Protein AF-D6YZX0-F1 (afdb_monomer)

Organism: Desulfurivibrio alkaliphilus (strain DSM 19089 / UNIQEM U267 / AHT2) (NCBI:txid589865)

pLDDT: mean 88.86, std 14.48, range [35.12, 98.38]

Nearest PDB structures (foldseek):
  3efp-assembly1_A  TM=7.715E-01  e=6.757E-05  Escherichia coli K-12
  2o9x-assembly1_A  TM=6.337E-01  e=2.427E-05  Archaeoglobus fulgidus
  2yjm-assembly1_A  TM=5.602E-01  e=1.591E-02  Archaeoglobus fulgidus
  2y6y-assembly1_A  TM=5.529E-01  e=5.652E-02  Archaeoglobus fulgidus

Mean predicted aligned error: 5.45 Å

Structure (mmCIF, N/CA/C/O backbone):
data_AF-D6YZX0-F1
#
_entry.id   AF-D6YZX0-F1
#
loop_
_atom_site.group_PDB
_atom_site.id
_atom_site.type_symbol
_atom_site.label_atom_id
_atom_site.label_alt_id
_atom_site.label_comp_id
_atom_site.label_asym_id
_atom_site.label_entity_id
_atom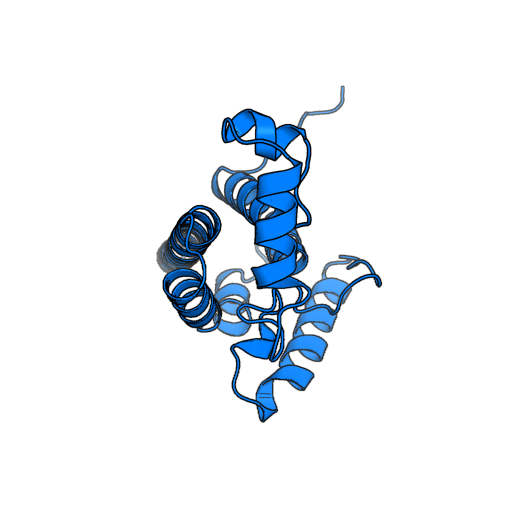_site.label_seq_id
_atom_site.pdbx_PDB_ins_code
_atom_site.Cartn_x
_atom_site.Cartn_y
_atom_site.Cartn_z
_atom_site.occupancy
_atom_site.B_iso_or_equiv
_atom_site.auth_seq_id
_atom_site.auth_comp_id
_atom_site.auth_asym_id
_atom_site.auth_atom_id
_atom_site.pdbx_PDB_model_num
ATOM 1 N N . MET A 1 1 ? 7.498 25.640 -20.435 1.00 37.62 1 MET A N 1
ATOM 2 C CA . MET A 1 1 ? 6.215 24.912 -20.483 1.00 37.62 1 MET A CA 1
ATOM 3 C C . MET A 1 1 ? 6.463 23.575 -19.822 1.00 37.62 1 MET A C 1
ATOM 5 O O . MET A 1 1 ? 7.020 22.698 -20.464 1.00 37.62 1 MET A O 1
ATOM 9 N N . GLU A 1 2 ? 6.172 23.465 -18.529 1.00 36.91 2 GLU A N 1
ATOM 10 C CA . GLU A 1 2 ? 6.195 22.173 -17.841 1.00 36.91 2 GLU A CA 1
ATOM 11 C C . GLU A 1 2 ? 5.015 21.358 -18.364 1.00 36.91 2 GLU A C 1
ATOM 13 O O . GLU A 1 2 ? 3.855 21.727 -18.170 1.00 36.91 2 GLU A O 1
ATOM 18 N N . ALA A 1 3 ? 5.311 20.297 -19.111 1.00 39.06 3 ALA A N 1
ATOM 19 C CA . ALA A 1 3 ? 4.312 19.309 -19.464 1.00 39.06 3 ALA A CA 1
ATOM 20 C C . ALA A 1 3 ? 3.859 18.655 -18.158 1.00 39.06 3 ALA A C 1
ATOM 22 O O . ALA A 1 3 ? 4.635 17.968 -17.498 1.00 39.06 3 ALA A O 1
ATOM 23 N N . THR A 1 4 ? 2.616 18.906 -17.755 1.00 38.81 4 THR A N 1
ATOM 24 C CA . THR A 1 4 ? 1.998 18.233 -16.616 1.00 38.81 4 THR A CA 1
ATOM 25 C C . THR A 1 4 ? 1.801 16.769 -17.010 1.00 38.81 4 THR A C 1
ATOM 27 O O . THR A 1 4 ? 0.750 16.400 -17.530 1.00 38.81 4 THR A O 1
ATOM 30 N N . MET A 1 5 ? 2.837 15.943 -16.842 1.00 39.97 5 MET A N 1
ATOM 31 C CA . MET A 1 5 ? 2.775 14.500 -17.061 1.00 39.97 5 MET A CA 1
ATOM 32 C C . MET A 1 5 ? 1.676 13.935 -16.166 1.00 39.97 5 MET A C 1
ATOM 34 O O . MET A 1 5 ? 1.818 13.861 -14.949 1.00 39.97 5 MET A O 1
ATOM 38 N N . HIS A 1 6 ? 0.536 13.603 -16.766 1.00 41.59 6 HIS A N 1
ATOM 39 C CA . HIS A 1 6 ? -0.530 12.912 -16.062 1.00 41.59 6 HIS A CA 1
ATOM 40 C C . HIS A 1 6 ? -0.140 11.433 -15.990 1.00 41.59 6 HIS A C 1
ATOM 42 O O . HIS A 1 6 ? 0.038 10.815 -17.045 1.00 41.59 6 HIS A O 1
ATOM 48 N N . PRO A 1 7 ? 0.018 10.856 -14.785 1.00 50.00 7 PRO A N 1
ATOM 49 C CA . PRO A 1 7 ? 0.354 9.448 -14.659 1.00 50.00 7 PRO A CA 1
ATOM 50 C C . PRO A 1 7 ? -0.731 8.584 -15.326 1.00 50.00 7 PRO A C 1
ATOM 52 O O . PRO A 1 7 ? -1.907 8.967 -15.318 1.00 50.00 7 PRO A O 1
ATOM 55 N N . PRO A 1 8 ? -0.375 7.422 -15.913 1.00 59.72 8 PRO A N 1
ATOM 56 C CA . PRO A 1 8 ? -1.369 6.459 -16.385 1.00 59.72 8 PRO A CA 1
ATOM 57 C C . PRO A 1 8 ? -2.403 6.147 -15.303 1.00 59.72 8 PRO A C 1
ATOM 59 O O . PRO A 1 8 ? -2.099 6.237 -14.113 1.00 59.72 8 PRO A O 1
ATOM 62 N N . GLY A 1 9 ? -3.599 5.716 -15.725 1.00 76.62 9 GLY A N 1
ATOM 63 C CA . GLY A 1 9 ? -4.712 5.411 -14.816 1.00 76.62 9 GLY A CA 1
ATOM 64 C C . GLY A 1 9 ? -4.292 4.563 -13.610 1.00 76.62 9 GLY A C 1
ATOM 65 O O . GLY A 1 9 ? -4.617 4.919 -12.482 1.00 76.62 9 GLY A O 1
ATOM 66 N N . ASN A 1 10 ? -3.463 3.539 -13.837 1.00 85.12 10 ASN A N 1
ATOM 67 C CA . ASN A 1 10 ? -2.988 2.646 -12.779 1.00 85.12 10 ASN A CA 1
ATOM 68 C C . ASN A 1 10 ? -1.980 3.312 -11.824 1.00 85.12 10 ASN A C 1
ATOM 70 O O . ASN A 1 10 ? -2.104 3.144 -10.617 1.00 85.12 10 ASN A O 1
ATOM 74 N N . SER A 1 11 ? -1.023 4.111 -12.318 1.00 90.50 11 SER A N 1
ATOM 75 C CA . SER A 1 11 ? -0.080 4.837 -11.444 1.00 90.50 11 SER A CA 1
ATOM 76 C C . SER A 1 11 ? -0.808 5.852 -10.564 1.00 90.50 11 SER A C 1
ATOM 78 O O . SER A 1 11 ? -0.520 5.956 -9.378 1.00 90.50 11 SER A O 1
ATOM 80 N N . ARG A 1 12 ? -1.802 6.570 -11.106 1.00 92.25 12 ARG A N 1
ATOM 81 C CA . ARG A 1 12 ? -2.621 7.487 -10.299 1.00 92.25 12 ARG A CA 1
ATOM 82 C C . ARG A 1 12 ? -3.414 6.744 -9.224 1.00 92.25 12 ARG A C 1
ATOM 84 O O . ARG A 1 12 ? -3.508 7.227 -8.102 1.00 92.25 12 ARG A O 1
ATOM 91 N N . GLN A 1 13 ? -3.983 5.592 -9.571 1.00 94.88 13 GLN A N 1
ATOM 92 C CA . GLN A 1 13 ? -4.729 4.768 -8.625 1.00 94.88 13 GLN A CA 1
ATOM 93 C C . GLN A 1 13 ? -3.832 4.270 -7.486 1.00 94.88 13 GLN A C 1
ATOM 95 O O . GLN A 1 13 ? -4.212 4.388 -6.327 1.00 94.88 13 GLN A O 1
ATOM 100 N N . LEU A 1 14 ? -2.615 3.814 -7.793 1.00 96.81 14 LEU A N 1
ATOM 101 C CA . LEU A 1 14 ? -1.633 3.411 -6.783 1.00 96.81 14 LEU A CA 1
ATOM 102 C C . LEU A 1 14 ? -1.254 4.556 -5.838 1.00 96.81 14 LEU A C 1
ATOM 104 O O . LEU A 1 14 ? -1.184 4.333 -4.636 1.00 96.81 14 LEU A O 1
ATOM 108 N N . LEU A 1 15 ? -1.070 5.779 -6.349 1.00 96.31 15 LEU A N 1
ATOM 109 C CA . LEU A 1 15 ? -0.787 6.950 -5.508 1.00 96.31 15 LEU A CA 1
ATOM 110 C C . LEU A 1 15 ? -1.970 7.321 -4.606 1.00 96.31 15 LEU A C 1
ATOM 112 O O . LEU A 1 15 ? -1.775 7.652 -3.439 1.00 96.31 15 LEU A O 1
ATOM 116 N N . ASN A 1 16 ? -3.201 7.237 -5.119 1.00 95.31 16 ASN A N 1
ATOM 117 C CA . ASN A 1 16 ? -4.392 7.447 -4.295 1.00 95.31 16 ASN A CA 1
ATOM 118 C C . ASN A 1 16 ? -4.461 6.407 -3.165 1.00 95.31 16 ASN A C 1
ATOM 120 O O . ASN A 1 16 ? -4.681 6.773 -2.016 1.00 95.31 16 ASN A O 1
ATOM 124 N N . LEU A 1 17 ? -4.224 5.130 -3.486 1.00 97.50 17 LEU A N 1
ATOM 125 C CA . LEU A 1 17 ? -4.201 4.039 -2.512 1.00 97.50 17 LEU A CA 1
ATOM 126 C C . LEU A 1 17 ? -3.072 4.205 -1.490 1.00 97.50 17 LEU A C 1
ATOM 128 O O . LEU A 1 17 ? -3.307 4.004 -0.303 1.00 97.50 17 LEU A O 1
ATOM 132 N N . ALA A 1 18 ? -1.876 4.621 -1.915 1.00 97.31 18 ALA A N 1
ATOM 133 C CA . ALA A 1 18 ? -0.775 4.947 -1.010 1.00 97.31 18 ALA A CA 1
ATOM 134 C C . ALA A 1 18 ? -1.204 6.008 0.013 1.00 97.31 18 ALA A C 1
ATOM 136 O O . ALA A 1 18 ? -1.060 5.796 1.215 1.00 97.31 18 ALA A O 1
ATOM 137 N N . GLY A 1 19 ? -1.837 7.089 -0.457 1.00 96.12 19 GLY A N 1
ATOM 138 C CA . GLY A 1 19 ? -2.372 8.146 0.401 1.00 96.12 19 GLY A CA 1
ATOM 139 C C . GLY A 1 19 ? -3.508 7.699 1.328 1.00 96.12 19 GLY A C 1
ATOM 140 O O . GLY A 1 19 ? -3.713 8.318 2.368 1.00 96.12 19 GLY A O 1
ATOM 141 N N . CYS A 1 20 ? -4.233 6.623 1.001 1.00 96.88 20 CYS A N 1
ATOM 142 C CA . CYS A 1 20 ? -5.220 6.035 1.910 1.00 96.88 20 CYS A CA 1
ATOM 143 C C . CYS A 1 20 ? -4.578 5.317 3.101 1.00 96.88 20 CYS A C 1
ATOM 145 O O . CYS A 1 20 ? -5.224 5.225 4.137 1.00 96.88 20 CYS A O 1
ATOM 147 N N . PHE A 1 21 ? -3.357 4.792 2.964 1.00 97.56 21 PHE A N 1
ATOM 148 C CA . PHE A 1 21 ? -2.669 4.044 4.026 1.00 97.56 21 PHE A CA 1
ATOM 149 C C . PHE A 1 21 ? -1.591 4.854 4.752 1.00 97.56 21 PHE A C 1
ATOM 151 O O . PHE A 1 21 ? -1.036 4.369 5.736 1.00 97.56 21 PHE A O 1
ATOM 158 N N . ASP A 1 22 ? -1.296 6.067 4.287 1.00 95.56 22 ASP A N 1
ATOM 159 C CA . ASP A 1 22 ? -0.478 7.032 5.018 1.00 95.56 22 ASP A CA 1
ATOM 160 C C . ASP A 1 22 ? -1.289 7.714 6.138 1.00 95.56 22 ASP A C 1
ATOM 162 O O . ASP A 1 22 ? -2.503 7.513 6.275 1.00 95.56 22 ASP A O 1
ATOM 166 N N . TYR A 1 23 ? -0.621 8.506 6.977 1.00 96.25 23 TYR A N 1
ATOM 167 C CA . TYR A 1 23 ? -1.285 9.217 8.060 1.00 96.25 23 TYR A CA 1
ATOM 168 C C . TYR A 1 23 ? -2.371 10.168 7.509 1.00 96.25 23 TYR A C 1
ATOM 170 O O . TYR A 1 23 ? -2.112 10.915 6.557 1.00 96.25 23 TYR A O 1
ATOM 178 N N . PRO A 1 24 ? -3.591 10.191 8.083 1.00 96.50 24 PRO A N 1
ATOM 179 C CA . PRO A 1 24 ? -4.711 10.894 7.474 1.00 96.50 24 PRO A CA 1
ATOM 180 C C . PRO A 1 24 ? -4.491 12.399 7.356 1.00 96.50 24 PRO A C 1
ATOM 182 O O . PRO A 1 24 ? -4.070 13.071 8.296 1.00 96.50 24 PRO A O 1
ATOM 185 N N . SER A 1 25 ? -4.860 12.953 6.202 1.00 96.38 25 SER A N 1
ATOM 186 C CA . SER A 1 25 ? -4.851 14.395 5.965 1.00 96.38 25 SER A CA 1
ATOM 187 C C . SER A 1 25 ? -6.253 14.998 6.073 1.00 96.38 25 SER A C 1
ATOM 189 O O . SER A 1 25 ? -7.267 14.326 5.861 1.00 96.38 25 SER A O 1
ATOM 191 N N . ALA A 1 26 ? -6.323 16.309 6.328 1.00 96.88 26 ALA A N 1
ATOM 192 C CA . ALA A 1 26 ? -7.584 17.057 6.304 1.00 96.88 26 ALA A CA 1
ATOM 193 C C . ALA A 1 26 ? -8.310 16.941 4.950 1.00 96.88 26 ALA A C 1
ATOM 195 O O . ALA A 1 26 ? -9.539 16.962 4.897 1.00 96.88 26 ALA A O 1
ATOM 196 N N . GLU A 1 27 ? -7.550 16.798 3.862 1.00 95.44 27 GLU A N 1
ATOM 197 C CA . GLU A 1 27 ? -8.099 16.618 2.523 1.00 95.44 27 GLU A CA 1
ATOM 198 C C . GLU A 1 27 ? -8.810 15.272 2.377 1.00 95.44 27 GLU A C 1
ATOM 200 O O . GLU A 1 27 ? -9.952 15.235 1.921 1.00 95.44 27 GLU A O 1
ATOM 205 N N . LEU A 1 28 ? -8.177 14.184 2.822 1.00 93.31 28 LEU A N 1
ATOM 206 C CA . LEU A 1 28 ? -8.785 12.855 2.797 1.00 93.31 28 LEU A CA 1
ATOM 207 C C . LEU A 1 28 ? -10.055 12.815 3.660 1.00 93.31 28 LEU A C 1
ATOM 209 O O . LEU A 1 28 ? -11.103 12.363 3.204 1.00 93.31 28 LEU A O 1
ATOM 213 N N . ALA A 1 29 ? -9.999 13.367 4.876 1.00 95.31 29 ALA A N 1
ATOM 214 C CA . ALA A 1 29 ? -11.162 13.443 5.761 1.00 95.31 29 ALA A CA 1
ATOM 215 C C . ALA A 1 29 ? -12.336 14.205 5.115 1.00 95.31 29 ALA A C 1
ATOM 217 O O . ALA A 1 29 ? -13.484 13.758 5.168 1.00 95.31 29 ALA A O 1
ATOM 218 N N . ARG A 1 30 ? -12.044 15.317 4.424 1.00 96.00 30 ARG A N 1
ATOM 219 C CA . ARG A 1 30 ? -13.031 16.106 3.673 1.00 96.00 30 ARG A CA 1
ATOM 220 C C . ARG A 1 30 ? -13.649 15.318 2.518 1.00 96.00 30 ARG A C 1
ATOM 222 O O . ARG A 1 30 ? -14.858 15.403 2.320 1.00 96.00 30 ARG A O 1
ATOM 229 N N . GLN A 1 31 ? -12.850 14.556 1.773 1.00 91.19 31 GLN A N 1
ATOM 230 C CA . GLN A 1 31 ? -13.336 13.712 0.674 1.00 91.19 31 GLN A CA 1
ATOM 231 C C . GLN A 1 31 ? -14.265 12.598 1.168 1.00 91.19 31 GLN A C 1
ATOM 233 O O . GLN A 1 31 ? -15.260 12.293 0.515 1.00 91.19 31 GLN A O 1
ATOM 238 N N . LEU A 1 32 ? -13.974 12.039 2.343 1.00 91.19 32 LEU A N 1
ATOM 239 C CA . LEU A 1 32 ? -14.775 10.991 2.976 1.00 91.19 32 LEU A CA 1
ATOM 240 C C . LEU A 1 32 ? -15.973 11.530 3.769 1.00 91.19 32 LEU A C 1
ATOM 242 O O . LEU A 1 32 ? -16.786 10.743 4.248 1.00 91.19 32 LEU A O 1
ATOM 246 N N . ASN A 1 33 ? -16.100 12.854 3.905 1.00 95.25 33 ASN A N 1
ATOM 247 C CA . ASN A 1 33 ? -17.110 13.508 4.736 1.00 95.25 33 ASN A CA 1
ATOM 248 C C . ASN A 1 33 ? -17.108 12.988 6.192 1.00 95.25 33 ASN A C 1
ATOM 250 O O . ASN A 1 33 ? -18.157 12.718 6.779 1.00 95.25 33 ASN A O 1
ATOM 254 N N . VAL A 1 34 ? -15.910 12.845 6.768 1.00 94.75 34 VAL A N 1
ATOM 255 C CA . VAL A 1 34 ? -15.685 12.460 8.171 1.00 94.75 34 VAL A CA 1
ATOM 256 C C . VAL A 1 34 ? -14.842 13.513 8.885 1.00 94.75 34 VAL A C 1
ATOM 258 O O . VAL A 1 34 ? -14.118 14.287 8.259 1.00 94.75 34 VAL A O 1
ATOM 261 N N . GLN A 1 35 ? -14.904 13.537 10.215 1.00 97.19 35 GLN A N 1
ATOM 262 C CA . GLN A 1 35 ? -14.021 14.393 11.007 1.00 97.19 35 GLN A CA 1
ATOM 263 C C . GLN A 1 35 ? -12.591 13.842 10.969 1.00 97.19 35 GLN A C 1
ATOM 265 O O . GLN A 1 35 ? -12.393 12.643 11.164 1.00 97.19 35 GLN A O 1
ATOM 270 N N . LEU A 1 36 ? -11.594 14.713 10.772 1.00 97.19 36 LEU A N 1
ATOM 271 C CA . LEU A 1 36 ? -10.182 14.308 10.714 1.00 97.19 36 LEU A CA 1
ATOM 272 C C . LEU A 1 36 ? -9.765 13.511 11.957 1.00 97.19 36 LEU A C 1
ATOM 274 O O . LEU A 1 36 ? -9.248 12.411 11.819 1.00 97.19 36 LEU A O 1
ATOM 278 N N . GLU A 1 37 ? -10.107 14.005 13.148 1.00 97.88 37 GLU A N 1
ATOM 279 C CA . GLU A 1 37 ? -9.805 13.339 14.422 1.00 97.88 37 GLU A CA 1
ATOM 280 C C . GLU A 1 37 ? -10.369 11.909 14.487 1.00 97.88 37 GLU A C 1
ATOM 282 O O . GLU A 1 37 ? -9.738 10.998 15.020 1.00 97.88 37 GLU A O 1
ATOM 287 N N . GLN A 1 38 ? -11.555 11.674 13.916 1.00 96.19 38 GLN A N 1
ATOM 288 C CA . GLN A 1 38 ? -12.132 10.332 13.857 1.00 96.19 38 GLN A CA 1
ATOM 289 C C . GLN A 1 38 ? -11.287 9.415 12.965 1.00 96.19 38 GLN A C 1
ATOM 291 O O . GLN A 1 38 ? -11.004 8.281 13.349 1.00 96.19 38 GLN A O 1
ATOM 296 N N . LEU A 1 39 ? -10.863 9.902 11.797 1.00 96.56 39 LEU A N 1
ATOM 297 C CA . LEU A 1 39 ? -10.052 9.133 10.856 1.00 96.56 39 LEU A CA 1
ATOM 298 C C . LEU A 1 39 ? -8.640 8.858 11.397 1.00 96.56 39 LEU A C 1
ATOM 300 O O . LEU A 1 39 ? -8.145 7.741 11.251 1.00 96.56 39 LEU A O 1
ATOM 304 N N . GLU A 1 40 ? -8.027 9.835 12.070 1.00 97.31 40 GLU A N 1
ATOM 305 C CA . GLU A 1 40 ? -6.743 9.693 12.770 1.00 97.31 40 GLU A CA 1
ATOM 306 C C . GLU A 1 40 ? -6.822 8.650 13.887 1.00 97.31 40 GLU A C 1
ATOM 308 O O . GLU A 1 40 ? -5.962 7.778 13.976 1.00 97.31 40 GLU A O 1
ATOM 313 N N . ASN A 1 41 ? -7.879 8.676 14.704 1.00 96.00 41 ASN A N 1
ATOM 314 C CA . ASN A 1 41 ? -8.071 7.691 15.768 1.00 96.00 41 ASN A CA 1
ATOM 315 C C . ASN A 1 41 ? -8.184 6.261 15.217 1.00 96.00 41 ASN A C 1
ATOM 317 O O . ASN A 1 41 ? -7.585 5.335 15.770 1.00 96.00 41 ASN A O 1
ATOM 321 N N . ILE A 1 42 ? -8.914 6.077 14.110 1.00 95.62 42 ILE A N 1
ATOM 322 C CA . ILE A 1 42 ? -9.009 4.776 13.431 1.00 95.62 42 ILE A CA 1
ATOM 323 C C . ILE A 1 42 ? -7.636 4.372 12.879 1.00 95.62 42 ILE A C 1
ATOM 325 O O . ILE A 1 42 ? -7.208 3.239 13.095 1.00 95.62 42 ILE A O 1
ATOM 329 N N . HIS A 1 43 ? -6.920 5.298 12.231 1.00 97.12 43 HIS A N 1
ATOM 330 C CA . HIS A 1 43 ? -5.585 5.050 11.685 1.00 97.12 43 HIS A CA 1
ATOM 331 C C . HIS A 1 43 ? -4.599 4.604 12.768 1.00 97.12 43 HIS A C 1
ATOM 333 O O . HIS A 1 43 ? -3.933 3.581 12.626 1.00 97.12 43 HIS A O 1
ATOM 339 N N . VAL A 1 44 ? -4.522 5.345 13.878 1.00 96.19 44 VAL A N 1
ATOM 340 C CA . VAL A 1 44 ? -3.620 5.036 14.992 1.00 96.19 44 VAL A CA 1
ATOM 341 C C . VAL A 1 44 ? -3.908 3.639 15.528 1.00 96.19 44 VAL A C 1
ATOM 343 O O . VAL A 1 44 ? -2.974 2.852 15.677 1.00 96.19 44 VAL A O 1
ATOM 346 N N . ARG A 1 45 ? -5.184 3.307 15.754 1.00 95.69 45 ARG A N 1
ATOM 347 C CA . ARG A 1 45 ? -5.606 1.992 16.253 1.00 95.69 45 ARG A CA 1
ATOM 348 C C . ARG A 1 45 ? -5.218 0.855 15.302 1.00 95.69 45 ARG A C 1
ATOM 350 O O . ARG A 1 45 ? -4.776 -0.197 15.753 1.00 95.69 45 ARG A O 1
ATOM 357 N N . LEU A 1 46 ? -5.383 1.054 13.997 1.00 96.69 46 LEU A N 1
ATOM 358 C CA . LEU A 1 46 ? -5.103 0.026 12.993 1.00 96.69 46 LEU A CA 1
ATOM 359 C C . LEU A 1 46 ? -3.599 -0.157 12.745 1.00 96.69 46 LEU A C 1
ATOM 361 O O . LEU A 1 46 ? -3.104 -1.286 12.775 1.00 96.69 46 LEU A O 1
ATOM 365 N N . PHE A 1 47 ? -2.867 0.941 12.543 1.00 96.94 47 PHE A N 1
ATOM 366 C CA . PHE A 1 47 ? -1.527 0.927 11.947 1.00 96.94 47 PHE A CA 1
ATOM 367 C C . PHE A 1 47 ? -0.388 1.283 12.907 1.00 96.94 47 PHE A C 1
ATOM 369 O O . PHE A 1 47 ? 0.754 0.897 12.655 1.00 96.94 47 PHE A O 1
ATOM 376 N N . ILE A 1 48 ? -0.663 1.991 14.008 1.00 93.94 48 ILE A N 1
ATOM 377 C CA . ILE A 1 48 ? 0.388 2.548 14.874 1.00 93.94 48 ILE A CA 1
ATOM 378 C C . ILE A 1 48 ? 0.421 1.851 16.230 1.00 93.94 48 ILE A C 1
ATOM 380 O O . ILE A 1 48 ? 1.455 1.305 16.611 1.00 93.94 48 ILE A O 1
ATOM 384 N N . ASN A 1 49 ? -0.680 1.877 16.980 1.00 90.81 49 ASN A N 1
ATOM 385 C CA . ASN A 1 49 ? -0.723 1.357 18.339 1.00 90.81 49 ASN A CA 1
ATOM 386 C C . ASN A 1 49 ? -2.149 0.997 18.774 1.00 90.81 49 ASN A C 1
ATOM 388 O O . ASN A 1 49 ? -3.063 1.814 18.682 1.00 90.81 49 ASN A O 1
ATOM 392 N N . ASP A 1 50 ? -2.297 -0.193 19.353 1.00 88.75 50 ASP A N 1
ATOM 393 C CA . ASP A 1 50 ? -3.508 -0.647 20.034 1.00 88.75 50 ASP A CA 1
ATOM 394 C C . ASP A 1 50 ? -3.144 -1.518 21.250 1.00 88.75 50 ASP A C 1
ATOM 396 O O . ASP A 1 50 ? -2.026 -2.035 21.380 1.00 88.75 50 ASP A O 1
ATOM 400 N N . ARG A 1 51 ? -4.092 -1.702 22.174 1.00 80.12 51 ARG A N 1
ATOM 401 C CA . ARG A 1 51 ? -3.927 -2.610 23.313 1.00 80.12 51 ARG A CA 1
ATOM 402 C C . ARG A 1 51 ? -3.743 -4.043 22.802 1.00 80.12 51 ARG A C 1
ATOM 404 O O . ARG A 1 51 ? -4.659 -4.674 22.283 1.00 80.12 51 ARG A O 1
ATOM 411 N N . GLY A 1 52 ? -2.538 -4.576 22.999 1.00 82.19 52 GLY A N 1
ATOM 412 C CA . GLY A 1 52 ? -2.149 -5.900 22.502 1.00 82.19 52 GLY A CA 1
ATOM 413 C C . GLY A 1 52 ? -1.394 -5.874 21.171 1.00 82.19 52 GLY A C 1
ATOM 414 O O . GLY A 1 52 ? -1.228 -6.931 20.571 1.00 82.19 52 GLY A O 1
ATOM 415 N N . GLY A 1 53 ? -0.924 -4.700 20.739 1.00 87.44 53 GLY A N 1
ATOM 416 C CA . GLY A 1 53 ? -0.124 -4.516 19.530 1.00 87.44 53 GLY A CA 1
ATOM 417 C C . GLY A 1 53 ? -0.961 -4.116 18.317 1.00 87.44 53 GLY A C 1
ATOM 418 O O . GLY A 1 53 ? -2.175 -4.317 18.288 1.00 87.44 53 GLY A O 1
ATOM 419 N N . THR A 1 54 ? -0.283 -3.542 17.324 1.00 89.62 54 THR A N 1
ATOM 420 C CA . THR A 1 54 ? -0.854 -3.121 16.040 1.00 89.62 54 THR A CA 1
ATOM 421 C C . THR A 1 54 ? -1.523 -4.293 15.329 1.00 89.62 54 THR A C 1
ATOM 423 O O . THR A 1 54 ? -0.890 -5.328 15.120 1.00 89.62 54 THR A O 1
ATOM 426 N N . LYS A 1 55 ? -2.795 -4.127 14.958 1.00 91.00 55 LYS A N 1
ATOM 427 C CA . LYS A 1 55 ? -3.602 -5.189 14.340 1.00 91.00 55 LYS A CA 1
ATOM 428 C C . LYS A 1 55 ? -3.286 -5.383 12.868 1.00 91.00 55 LYS A C 1
ATOM 430 O O . LYS A 1 55 ? -3.180 -6.511 12.404 1.00 91.00 55 LYS A O 1
ATOM 435 N N . THR A 1 56 ? -3.087 -4.281 12.156 1.00 96.75 56 THR A N 1
ATOM 436 C CA . THR A 1 56 ? -2.889 -4.285 10.708 1.00 96.75 56 THR A CA 1
ATOM 437 C C . THR A 1 56 ? -1.662 -3.453 10.355 1.00 96.75 56 THR A C 1
ATOM 439 O O . THR A 1 56 ? -1.796 -2.430 9.697 1.00 96.75 56 THR A O 1
ATOM 442 N N . PRO A 1 57 ? -0.451 -3.822 10.816 1.00 96.31 57 PRO A N 1
ATOM 443 C CA . PRO A 1 57 ? 0.755 -3.031 10.569 1.00 96.31 57 PRO A CA 1
ATOM 444 C C . PRO A 1 57 ? 0.937 -2.743 9.065 1.00 96.31 57 PRO A C 1
ATOM 446 O O . PRO A 1 57 ? 0.814 -3.673 8.266 1.00 96.31 57 PRO A O 1
ATOM 449 N N . PRO A 1 58 ? 1.248 -1.501 8.646 1.00 97.25 58 PRO A N 1
ATOM 450 C CA . PRO A 1 58 ? 1.294 -1.111 7.233 1.00 97.25 58 PRO A CA 1
ATOM 451 C C . PRO A 1 58 ? 2.624 -1.508 6.566 1.00 97.25 58 PRO A C 1
ATOM 453 O O . PRO A 1 58 ? 3.228 -0.730 5.831 1.00 97.25 58 PRO A O 1
ATOM 456 N N . TYR A 1 59 ? 3.110 -2.718 6.846 1.00 97.19 59 TYR A N 1
ATOM 457 C CA . TYR A 1 59 ? 4.384 -3.237 6.355 1.00 97.19 59 TYR A CA 1
ATOM 458 C C . TYR A 1 59 ? 4.156 -4.582 5.671 1.00 97.19 59 TYR A C 1
ATOM 460 O O . TYR A 1 59 ? 3.693 -5.522 6.319 1.00 97.19 59 TYR A O 1
ATOM 468 N N . ALA A 1 60 ? 4.504 -4.704 4.389 1.00 97.38 60 ALA A N 1
ATOM 469 C CA . ALA A 1 60 ? 4.296 -5.926 3.611 1.00 97.38 60 ALA A CA 1
ATOM 470 C C . ALA A 1 60 ? 4.936 -7.147 4.292 1.00 97.38 60 ALA A C 1
ATOM 472 O O . ALA A 1 60 ? 4.317 -8.206 4.390 1.00 97.38 60 ALA A O 1
ATOM 473 N N . GLY A 1 61 ? 6.127 -6.978 4.877 1.00 95.62 61 GLY A N 1
ATOM 474 C CA . GLY A 1 61 ? 6.841 -8.035 5.584 1.00 95.62 61 GLY A CA 1
ATOM 475 C C . GLY A 1 61 ? 6.140 -8.575 6.834 1.00 95.62 61 GLY A C 1
ATOM 476 O O . GLY A 1 61 ? 6.483 -9.666 7.282 1.00 95.62 61 GLY A O 1
ATOM 477 N N . CYS A 1 62 ? 5.157 -7.866 7.401 1.00 95.62 62 CYS A N 1
ATOM 478 C CA . CYS A 1 62 ? 4.316 -8.392 8.484 1.00 95.62 62 CYS A CA 1
ATOM 479 C C . CYS A 1 62 ? 3.316 -9.455 8.009 1.00 95.62 62 CYS A C 1
ATOM 481 O O . CYS A 1 62 ? 2.790 -10.197 8.835 1.00 95.62 62 CYS A O 1
ATOM 483 N N . TYR A 1 63 ? 3.080 -9.541 6.701 1.00 96.25 63 TYR A N 1
ATOM 484 C CA . TYR A 1 63 ? 2.171 -10.500 6.078 1.00 96.25 63 TYR A CA 1
ATOM 485 C C . TYR A 1 63 ? 2.913 -11.593 5.304 1.00 96.25 63 TYR A C 1
ATOM 487 O O . TYR A 1 63 ? 2.279 -12.477 4.733 1.00 96.25 63 TYR A O 1
ATOM 495 N N . LEU A 1 64 ? 4.244 -11.559 5.289 1.00 93.75 64 LEU A N 1
ATOM 496 C CA . LEU A 1 64 ? 5.083 -12.616 4.734 1.00 93.75 64 LEU A CA 1
ATOM 497 C C . LEU A 1 64 ? 5.441 -13.641 5.811 1.00 93.75 64 LEU A C 1
ATOM 499 O O . LEU A 1 64 ? 5.274 -13.404 7.011 1.00 93.75 64 LEU A O 1
ATOM 503 N N . ASP A 1 65 ? 5.955 -14.785 5.377 1.00 89.88 65 ASP A N 1
ATOM 504 C CA . ASP A 1 65 ? 6.471 -15.783 6.303 1.00 89.88 65 ASP A CA 1
ATOM 505 C C . ASP A 1 65 ? 7.774 -15.262 6.947 1.00 89.88 65 ASP A C 1
ATOM 507 O O . ASP A 1 65 ? 8.520 -14.465 6.372 1.00 89.88 65 ASP A O 1
ATOM 511 N N . ARG A 1 66 ? 8.027 -15.649 8.205 1.00 80.62 66 ARG A N 1
ATOM 512 C CA . ARG A 1 66 ? 9.002 -14.967 9.083 1.00 80.62 66 ARG A CA 1
ATOM 513 C C . ARG A 1 66 ? 10.421 -14.901 8.507 1.00 80.62 66 ARG A C 1
ATOM 515 O O . ARG A 1 66 ? 11.116 -13.910 8.737 1.00 80.62 66 ARG A O 1
ATOM 522 N N . ASP A 1 67 ? 10.836 -15.941 7.794 1.00 83.06 67 ASP A N 1
ATOM 523 C CA . ASP A 1 67 ? 12.186 -16.050 7.239 1.00 83.06 67 ASP A CA 1
ATOM 524 C C . ASP A 1 67 ? 12.382 -15.162 5.995 1.00 83.06 67 ASP A C 1
ATOM 526 O O . ASP A 1 67 ? 13.506 -14.753 5.701 1.00 83.06 67 ASP A O 1
ATOM 530 N N . ASP A 1 68 ? 11.292 -14.748 5.342 1.00 86.12 68 ASP A N 1
ATOM 531 C CA . ASP A 1 68 ? 11.337 -13.988 4.090 1.00 86.12 68 ASP A CA 1
ATOM 532 C C . ASP A 1 68 ? 11.441 -12.478 4.315 1.00 86.12 68 ASP A C 1
ATOM 534 O O . ASP A 1 68 ? 11.977 -11.757 3.475 1.00 86.12 68 ASP A O 1
ATOM 538 N N . ARG A 1 69 ? 10.991 -11.966 5.470 1.00 90.19 69 ARG A N 1
ATOM 539 C CA . ARG A 1 69 ? 10.866 -10.517 5.708 1.00 90.19 69 ARG A CA 1
ATOM 540 C C . ARG A 1 69 ? 12.172 -9.744 5.512 1.00 90.19 69 ARG A C 1
ATOM 542 O O . ARG A 1 69 ? 12.184 -8.681 4.894 1.00 90.19 69 ARG A O 1
ATOM 549 N N . ARG A 1 70 ? 13.281 -10.230 6.079 1.00 91.00 70 ARG A N 1
ATOM 550 C CA . ARG A 1 70 ? 14.566 -9.515 5.990 1.00 91.00 70 ARG A CA 1
ATOM 551 C C . ARG A 1 70 ? 15.089 -9.512 4.559 1.00 91.00 70 ARG A C 1
ATOM 553 O O . ARG A 1 70 ? 15.552 -8.472 4.100 1.00 91.00 70 ARG A O 1
ATOM 560 N N . GLN A 1 71 ? 15.025 -10.659 3.886 1.00 92.44 71 GLN A N 1
ATOM 561 C CA . GLN A 1 71 ? 15.497 -10.779 2.512 1.00 92.44 71 GLN A CA 1
ATOM 562 C C . GLN A 1 71 ? 14.639 -9.930 1.574 1.00 92.44 71 GLN A C 1
ATOM 564 O O . GLN A 1 71 ? 15.188 -9.186 0.773 1.00 92.44 71 GLN A O 1
ATOM 569 N N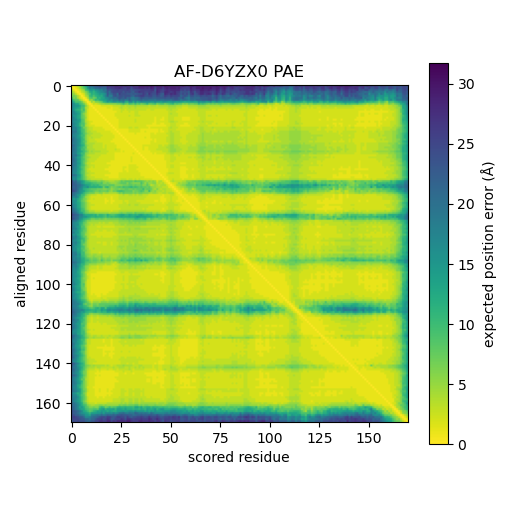 . PHE A 1 72 ? 13.320 -9.937 1.767 1.00 94.38 72 PHE A N 1
ATOM 570 C CA . PHE A 1 72 ? 12.379 -9.082 1.051 1.00 94.38 72 PHE A CA 1
ATOM 571 C C . PHE A 1 72 ? 12.765 -7.599 1.123 1.00 94.38 72 PHE A C 1
ATOM 573 O O . PHE A 1 72 ? 12.879 -6.948 0.092 1.00 94.38 72 PHE A O 1
ATOM 580 N N . MET A 1 73 ? 13.033 -7.064 2.322 1.00 94.00 73 MET A N 1
ATOM 581 C CA . MET A 1 73 ? 13.426 -5.655 2.483 1.00 94.00 73 MET A CA 1
ATOM 582 C C . MET A 1 73 ? 14.783 -5.327 1.846 1.00 94.00 73 MET A C 1
ATOM 584 O O . MET A 1 73 ? 14.962 -4.214 1.348 1.00 94.00 73 MET A O 1
ATOM 588 N N . ILE A 1 74 ? 15.739 -6.264 1.885 1.00 94.19 74 ILE A N 1
ATOM 589 C CA . ILE A 1 74 ? 17.057 -6.103 1.251 1.00 94.19 74 ILE A CA 1
ATOM 590 C C . ILE A 1 74 ? 16.893 -6.064 -0.269 1.00 94.19 74 ILE A C 1
ATOM 592 O O . ILE A 1 74 ? 17.378 -5.135 -0.909 1.00 94.19 74 ILE A O 1
ATOM 596 N N . ASP A 1 75 ? 16.173 -7.035 -0.824 1.00 94.44 75 ASP A N 1
ATOM 597 C CA . ASP A 1 75 ? 15.950 -7.165 -2.261 1.00 94.44 75 ASP A CA 1
ATOM 598 C C . ASP A 1 75 ? 15.145 -5.980 -2.808 1.00 94.44 75 ASP A C 1
ATOM 600 O O . ASP A 1 75 ? 15.516 -5.395 -3.826 1.00 94.44 75 ASP A O 1
ATOM 604 N N . PHE A 1 76 ? 14.089 -5.571 -2.094 1.00 95.44 76 PHE A N 1
ATOM 605 C CA . PHE A 1 76 ? 13.265 -4.430 -2.485 1.00 95.44 76 PHE A CA 1
ATOM 606 C C . PHE A 1 76 ? 14.054 -3.112 -2.436 1.00 95.44 76 PHE A C 1
ATOM 608 O O . PHE A 1 76 ? 14.017 -2.324 -3.375 1.00 95.44 76 PHE A O 1
ATOM 615 N N . SER A 1 77 ? 14.857 -2.894 -1.388 1.00 94.69 77 SER A N 1
ATOM 616 C CA . SER A 1 77 ? 15.789 -1.754 -1.352 1.00 94.69 77 SER A CA 1
ATOM 617 C C . SER A 1 77 ? 16.781 -1.773 -2.515 1.00 94.69 77 SER A C 1
ATOM 619 O O . SER A 1 77 ? 17.120 -0.718 -3.052 1.00 94.69 77 SER A O 1
ATOM 621 N N . GLY A 1 78 ? 17.261 -2.964 -2.887 1.00 93.62 78 GLY A N 1
ATOM 622 C CA . GLY A 1 78 ? 18.188 -3.165 -3.996 1.00 93.62 78 GLY A CA 1
ATOM 623 C C . GLY A 1 78 ? 17.603 -2.677 -5.314 1.00 93.62 78 GLY A C 1
ATOM 624 O O . GLY A 1 78 ? 18.209 -1.824 -5.960 1.00 93.62 78 GLY A O 1
ATOM 625 N N . ILE A 1 79 ? 16.390 -3.128 -5.655 1.00 91.88 79 ILE A N 1
ATOM 626 C CA . ILE A 1 79 ? 15.740 -2.704 -6.901 1.00 91.88 79 ILE A CA 1
ATOM 627 C C . ILE A 1 79 ? 15.441 -1.200 -6.904 1.00 91.88 79 ILE A C 1
ATOM 629 O O . ILE A 1 79 ? 15.662 -0.542 -7.915 1.00 91.88 79 ILE A O 1
ATOM 633 N N . CYS A 1 80 ? 15.028 -0.611 -5.776 1.00 92.94 80 CYS A N 1
ATOM 634 C CA . CYS A 1 80 ? 14.844 0.840 -5.692 1.00 92.94 80 CYS A CA 1
ATOM 635 C C . CYS A 1 80 ? 16.149 1.593 -5.976 1.00 92.94 80 CYS A C 1
ATOM 637 O O . CYS A 1 80 ? 16.158 2.525 -6.773 1.00 92.94 80 CYS A O 1
ATOM 639 N N . CYS A 1 81 ? 17.261 1.156 -5.377 1.00 93.19 81 CYS A N 1
ATOM 640 C CA . CYS A 1 81 ? 18.576 1.757 -5.589 1.00 93.19 81 CYS A CA 1
ATOM 641 C C . CYS A 1 81 ? 19.035 1.649 -7.054 1.00 93.19 81 CYS A C 1
ATOM 643 O O . CYS A 1 81 ? 19.521 2.627 -7.619 1.00 93.19 81 CYS A O 1
ATOM 645 N N . GLU A 1 82 ? 18.837 0.487 -7.683 1.00 91.38 82 GLU A N 1
ATOM 646 C CA . GLU A 1 82 ? 19.166 0.247 -9.097 1.00 91.38 82 GLU A CA 1
ATOM 647 C C . GLU A 1 82 ? 18.382 1.162 -10.046 1.00 91.38 82 GLU A C 1
ATOM 649 O O . GLU A 1 82 ? 18.923 1.596 -11.061 1.00 91.38 82 GLU A O 1
ATOM 654 N N . GLN A 1 83 ? 17.144 1.506 -9.686 1.00 90.25 83 GLN A N 1
ATOM 655 C CA . GLN A 1 83 ? 16.283 2.424 -10.439 1.00 90.25 83 GLN A CA 1
ATOM 656 C C . GLN A 1 83 ? 16.449 3.895 -10.008 1.00 90.25 83 GLN A C 1
ATOM 658 O O . GLN A 1 83 ? 15.709 4.766 -10.449 1.00 90.25 83 GLN A O 1
ATOM 663 N N . GLY A 1 84 ? 17.410 4.207 -9.129 1.00 92.75 84 GLY A N 1
ATOM 664 C CA . GLY A 1 84 ? 17.640 5.574 -8.644 1.00 92.75 84 GLY A CA 1
ATOM 665 C C . GLY A 1 84 ? 16.539 6.120 -7.723 1.00 92.75 84 GLY A C 1
ATOM 666 O O . GLY A 1 84 ? 16.485 7.326 -7.475 1.00 92.75 84 GLY A O 1
ATOM 667 N N . ILE A 1 85 ? 15.678 5.250 -7.193 1.00 93.50 85 ILE A N 1
ATOM 668 C CA . ILE A 1 85 ? 14.575 5.591 -6.295 1.00 93.50 85 ILE A CA 1
ATOM 669 C C . ILE A 1 85 ? 15.088 5.654 -4.857 1.00 93.50 85 ILE A C 1
ATOM 671 O O . ILE A 1 85 ? 15.607 4.681 -4.307 1.00 93.50 85 ILE A O 1
ATOM 675 N N . VAL A 1 86 ? 14.893 6.807 -4.218 1.00 91.50 86 VAL A N 1
ATOM 676 C CA . VAL A 1 86 ? 15.258 7.027 -2.816 1.00 91.50 86 VAL A CA 1
ATOM 677 C C . VAL A 1 86 ? 14.017 6.895 -1.940 1.00 91.50 86 VAL A C 1
ATOM 679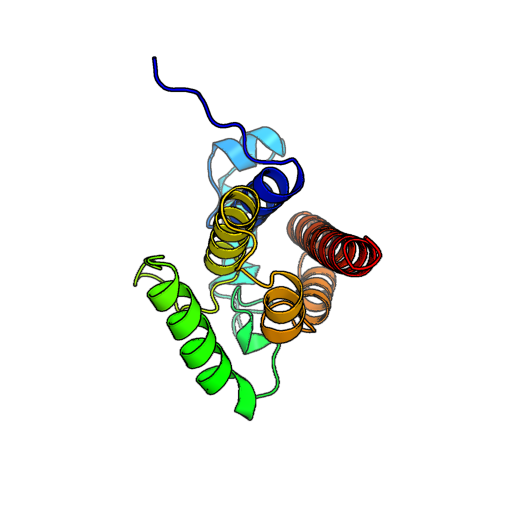 O O . VAL A 1 86 ? 13.161 7.777 -1.928 1.00 91.50 86 VAL A O 1
ATOM 682 N N . ILE A 1 87 ? 13.940 5.809 -1.170 1.00 88.31 87 ILE A N 1
ATOM 683 C CA . ILE A 1 87 ? 12.907 5.632 -0.143 1.00 88.31 87 ILE A CA 1
ATOM 684 C C . ILE A 1 87 ? 13.286 6.452 1.098 1.00 88.31 87 ILE A C 1
ATOM 686 O O . ILE A 1 87 ? 14.440 6.454 1.534 1.00 88.31 87 ILE A O 1
ATOM 690 N N . SER A 1 88 ? 12.307 7.144 1.684 1.00 86.81 88 SER A N 1
ATOM 691 C CA . SER A 1 88 ? 12.484 7.882 2.938 1.00 86.81 88 SER A CA 1
ATOM 692 C C . SER A 1 88 ? 12.959 6.970 4.075 1.00 86.81 88 SER A C 1
ATOM 694 O O . SER A 1 88 ? 12.413 5.893 4.288 1.00 86.81 88 SER A O 1
ATOM 696 N N . SER A 1 89 ? 13.921 7.435 4.877 1.00 85.94 89 SER A N 1
ATOM 697 C CA . SER A 1 89 ? 14.418 6.704 6.052 1.00 85.94 89 SER A CA 1
ATOM 698 C C . SER A 1 89 ? 13.451 6.694 7.243 1.00 85.94 89 SER A C 1
ATOM 700 O O . SER A 1 89 ? 13.737 6.049 8.252 1.00 85.94 89 SER A O 1
ATOM 702 N N . GLY A 1 90 ? 12.321 7.407 7.149 1.00 89.38 90 GLY A N 1
ATOM 703 C CA . GLY A 1 90 ? 11.301 7.458 8.200 1.00 89.38 90 GLY A CA 1
ATOM 704 C C . GLY A 1 90 ? 10.575 6.128 8.417 1.00 89.38 90 GLY A C 1
ATOM 705 O O . GLY A 1 90 ? 10.077 5.882 9.514 1.00 89.38 90 GLY A O 1
ATOM 706 N N . HIS A 1 91 ? 10.565 5.257 7.406 1.00 90.88 91 HIS A N 1
ATOM 707 C CA . HIS A 1 91 ? 9.953 3.936 7.474 1.00 90.88 91 HIS A CA 1
ATOM 708 C C . HIS A 1 91 ? 10.859 2.867 6.845 1.00 90.88 91 HIS A C 1
ATOM 710 O O . HIS A 1 91 ? 11.677 3.173 5.977 1.00 90.88 91 HIS A O 1
ATOM 716 N N . PRO A 1 92 ? 10.720 1.598 7.263 1.00 93.62 92 PRO A N 1
ATOM 717 C CA . PRO A 1 92 ? 11.281 0.465 6.543 1.00 93.62 92 PRO A CA 1
ATOM 718 C C . PRO A 1 92 ? 10.882 0.429 5.051 1.00 93.62 92 PRO A C 1
ATOM 720 O O . PRO A 1 92 ? 9.793 0.884 4.701 1.00 93.62 92 PRO A O 1
ATOM 723 N N . PRO A 1 93 ? 11.703 -0.182 4.175 1.00 94.31 93 PRO A N 1
ATOM 724 C CA . PRO A 1 93 ? 11.423 -0.288 2.738 1.00 94.31 93 PRO A CA 1
ATOM 725 C C . PRO A 1 93 ? 10.145 -1.063 2.393 1.00 94.31 93 PRO A C 1
ATOM 727 O O . PRO A 1 93 ? 9.592 -0.876 1.318 1.00 94.31 93 PRO A O 1
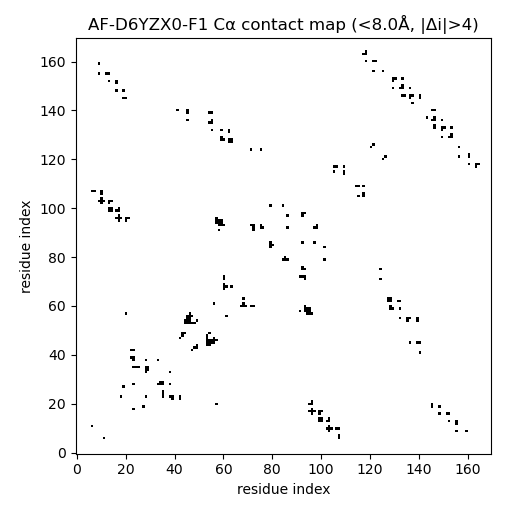ATOM 730 N N . ASP A 1 94 ? 9.679 -1.937 3.293 1.00 96.31 94 ASP A N 1
ATOM 731 C CA . ASP A 1 94 ? 8.435 -2.696 3.138 1.00 96.31 94 ASP A CA 1
ATOM 732 C C . ASP A 1 94 ? 7.187 -1.916 3.584 1.00 96.31 94 ASP A C 1
ATOM 734 O O . ASP A 1 94 ? 6.107 -2.499 3.669 1.00 96.31 94 ASP A O 1
ATOM 738 N N . HIS A 1 95 ? 7.306 -0.618 3.885 1.00 97.44 95 HIS A N 1
ATOM 739 C CA . HIS A 1 95 ? 6.164 0.243 4.183 1.00 97.44 95 HIS A CA 1
ATOM 740 C C . HIS A 1 95 ? 5.239 0.350 2.969 1.00 97.44 95 HIS A C 1
ATOM 742 O O . HIS A 1 95 ? 5.647 0.818 1.907 1.00 97.44 95 HIS A O 1
ATOM 748 N N . ILE A 1 96 ? 3.985 -0.074 3.133 1.00 98.12 96 ILE A N 1
ATOM 749 C CA . ILE A 1 96 ? 3.035 -0.261 2.031 1.00 98.12 96 ILE A CA 1
ATOM 750 C C . ILE A 1 96 ? 2.851 1.022 1.200 1.00 98.12 96 ILE A C 1
ATOM 752 O O . ILE A 1 96 ? 3.029 0.928 -0.013 1.00 98.12 96 ILE A O 1
ATOM 756 N N . PRO A 1 97 ? 2.589 2.215 1.776 1.00 97.62 97 PRO A N 1
ATOM 757 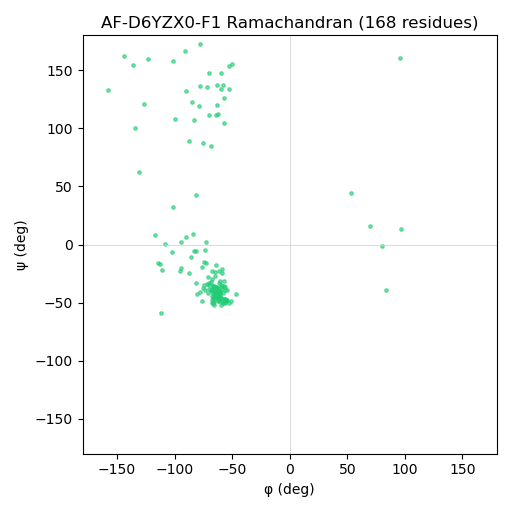C CA . PRO A 1 97 ? 2.543 3.457 1.000 1.00 97.62 97 PRO A CA 1
ATOM 758 C C . PRO A 1 97 ? 3.778 3.679 0.115 1.00 97.62 97 PRO A C 1
ATOM 760 O O . PRO A 1 97 ? 3.639 3.894 -1.087 1.00 97.62 97 PRO A O 1
ATOM 763 N N . ALA A 1 98 ? 4.982 3.518 0.673 1.00 96.44 98 ALA A N 1
ATOM 764 C CA . ALA A 1 98 ? 6.235 3.729 -0.055 1.00 96.44 98 ALA A CA 1
ATOM 765 C C . ALA A 1 98 ? 6.443 2.691 -1.171 1.00 96.44 98 ALA A C 1
ATOM 767 O O . ALA A 1 98 ? 6.944 3.014 -2.251 1.00 96.44 98 ALA A O 1
ATOM 768 N N . MET A 1 99 ? 6.023 1.443 -0.941 1.00 97.69 99 MET A N 1
ATOM 769 C CA . MET A 1 99 ? 6.002 0.419 -1.982 1.00 97.69 99 MET A CA 1
ATOM 770 C C . MET A 1 99 ? 5.071 0.822 -3.136 1.00 97.69 99 MET A C 1
ATOM 772 O O . MET A 1 99 ? 5.480 0.800 -4.295 1.00 97.69 99 MET A O 1
ATOM 776 N N . LEU A 1 100 ? 3.843 1.261 -2.848 1.00 97.75 100 LEU A N 1
ATOM 777 C CA . LEU A 1 100 ? 2.884 1.659 -3.886 1.00 97.75 100 LEU A CA 1
ATOM 778 C C . LEU A 1 100 ? 3.345 2.884 -4.685 1.00 97.75 100 LEU A C 1
ATOM 780 O O . LEU A 1 100 ? 3.185 2.906 -5.905 1.00 97.75 100 LEU A O 1
ATOM 784 N N . GLU A 1 101 ? 3.961 3.866 -4.028 1.00 96.38 101 GLU A N 1
ATOM 785 C CA . GLU A 1 101 ? 4.597 5.011 -4.690 1.00 96.38 101 GLU A CA 1
ATOM 786 C C . GLU A 1 101 ? 5.735 4.569 -5.616 1.00 96.38 101 GLU A C 1
ATOM 788 O O . GLU A 1 101 ? 5.803 5.002 -6.769 1.00 96.38 101 GLU A O 1
ATOM 793 N N . THR A 1 102 ? 6.581 3.647 -5.143 1.00 96.06 102 THR A N 1
ATOM 794 C CA . THR A 1 102 ? 7.660 3.047 -5.940 1.00 96.06 102 THR A CA 1
ATOM 795 C C . THR A 1 102 ? 7.090 2.360 -7.180 1.00 96.06 102 THR A C 1
ATOM 797 O O . THR A 1 102 ? 7.542 2.620 -8.292 1.00 96.06 102 THR A O 1
ATOM 800 N N . LEU A 1 103 ? 6.058 1.523 -7.030 1.00 95.94 103 LEU A N 1
ATOM 801 C CA . LEU A 1 103 ? 5.420 0.852 -8.163 1.00 95.94 103 LEU A CA 1
ATOM 802 C C . LEU A 1 103 ? 4.789 1.851 -9.141 1.00 95.94 103 LEU A C 1
ATOM 804 O O . LEU A 1 103 ? 4.889 1.670 -10.352 1.00 95.94 103 LEU A O 1
ATOM 808 N N . ALA A 1 104 ? 4.157 2.914 -8.639 1.00 95.31 104 ALA A N 1
ATOM 809 C CA . ALA A 1 104 ? 3.565 3.947 -9.480 1.00 95.31 104 ALA A CA 1
ATOM 810 C C . ALA A 1 104 ? 4.616 4.666 -10.340 1.00 95.31 104 ALA A C 1
ATOM 812 O O . ALA A 1 104 ? 4.342 4.928 -11.518 1.00 95.31 104 ALA A O 1
ATOM 813 N N . LEU A 1 105 ? 5.793 4.949 -9.765 1.00 93.62 105 LEU A N 1
ATOM 814 C CA . LEU A 1 105 ? 6.937 5.542 -10.457 1.00 93.62 105 LEU A CA 1
ATOM 815 C C . LEU A 1 105 ? 7.498 4.586 -11.514 1.00 93.62 105 LEU A C 1
ATOM 817 O O . LEU A 1 105 ? 7.598 4.959 -12.680 1.00 93.62 105 LEU A O 1
ATOM 821 N N . LEU A 1 106 ? 7.741 3.328 -11.146 1.00 92.00 106 LEU A N 1
ATOM 822 C CA . LEU A 1 106 ? 8.261 2.314 -12.066 1.00 92.00 106 LEU A CA 1
ATOM 823 C C . LEU A 1 106 ? 7.311 2.044 -13.240 1.00 92.00 106 LEU A C 1
ATOM 825 O O . LEU A 1 106 ? 7.753 1.900 -14.374 1.00 92.00 106 LEU A O 1
ATOM 829 N N . LEU A 1 107 ? 5.994 2.049 -13.014 1.00 90.81 107 LEU A N 1
ATOM 830 C CA . LEU A 1 107 ? 4.999 1.948 -14.089 1.00 90.81 107 LEU A CA 1
ATOM 831 C C . LEU A 1 107 ? 4.978 3.174 -15.012 1.00 90.81 107 LEU A C 1
ATOM 833 O O . LEU A 1 107 ? 4.607 3.054 -16.183 1.00 90.81 107 LEU A O 1
ATOM 837 N N . ALA A 1 108 ? 5.316 4.357 -14.498 1.00 88.50 108 ALA A N 1
ATOM 838 C CA . ALA A 1 108 ? 5.447 5.552 -15.321 1.00 88.50 108 ALA A CA 1
ATOM 839 C C . ALA A 1 108 ? 6.727 5.500 -16.170 1.00 88.50 108 ALA A C 1
ATOM 841 O O . ALA A 1 108 ? 6.672 5.858 -17.344 1.00 88.50 108 ALA A O 1
ATOM 842 N N . GLU A 1 109 ? 7.833 5.001 -15.613 1.00 85.19 109 GLU A N 1
ATOM 843 C CA . GLU A 1 109 ? 9.126 4.873 -16.298 1.00 85.19 109 GLU A CA 1
ATOM 844 C C . GLU A 1 109 ? 9.174 3.718 -17.304 1.00 85.19 109 GLU A C 1
ATOM 846 O O . GLU A 1 109 ? 9.723 3.887 -18.390 1.00 85.19 109 GLU A O 1
ATOM 851 N N . ALA A 1 110 ? 8.539 2.577 -17.015 1.00 83.56 110 ALA A N 1
ATOM 852 C CA . ALA A 1 110 ? 8.499 1.414 -17.911 1.00 83.56 110 ALA A CA 1
ATOM 853 C C . ALA A 1 110 ? 7.871 1.725 -19.284 1.00 83.56 110 ALA A C 1
ATOM 855 O O . ALA A 1 110 ? 8.115 1.032 -20.268 1.00 83.56 110 ALA A O 1
ATOM 856 N N . LYS A 1 111 ? 7.069 2.794 -19.373 1.00 72.81 111 LYS A N 1
ATOM 857 C CA . LYS A 1 111 ? 6.550 3.302 -20.651 1.00 72.81 111 LYS A CA 1
ATOM 858 C C . LYS A 1 111 ? 7.629 3.911 -21.538 1.00 72.81 111 LYS A C 1
ATOM 860 O O . LYS A 1 111 ? 7.505 3.860 -22.757 1.00 72.81 111 LYS A O 1
ATOM 865 N N . GLU A 1 112 ? 8.636 4.510 -20.920 1.00 73.94 112 GLU A N 1
ATOM 866 C CA . GLU A 1 112 ? 9.742 5.191 -21.586 1.00 73.94 112 GLU A CA 1
ATOM 867 C C . GLU A 1 112 ? 10.959 4.258 -21.738 1.00 73.94 112 GLU A C 1
ATOM 869 O O . GLU A 1 112 ? 11.771 4.455 -22.640 1.00 73.94 112 GLU A O 1
ATOM 874 N N . SER A 1 113 ? 11.065 3.217 -20.898 1.00 70.38 113 SER A N 1
ATOM 875 C CA . SER A 1 113 ? 12.128 2.206 -20.931 1.00 70.38 113 SER A CA 1
ATOM 876 C C . SER A 1 113 ? 11.572 0.775 -20.787 1.00 70.38 113 SER A C 1
ATOM 878 O O . SER A 1 113 ? 11.294 0.332 -19.670 1.00 70.38 113 SER A O 1
ATOM 880 N N . PRO A 1 114 ? 11.430 0.009 -21.888 1.00 66.69 114 PRO A N 1
ATOM 881 C CA . PRO A 1 114 ? 10.847 -1.338 -21.873 1.00 66.69 114 PRO A CA 1
ATOM 882 C C . PRO A 1 114 ? 11.747 -2.416 -21.240 1.00 66.69 114 PRO A C 1
ATOM 884 O O . PRO A 1 114 ? 11.375 -3.585 -21.220 1.00 66.69 114 PRO A O 1
ATOM 887 N N . GLU A 1 115 ? 12.929 -2.054 -20.733 1.00 75.81 115 GLU A N 1
ATOM 888 C CA . GLU A 1 115 ? 13.848 -2.987 -20.062 1.00 75.81 115 GLU A CA 1
ATOM 889 C C . GLU A 1 115 ? 13.376 -3.376 -18.650 1.00 75.81 115 GLU A C 1
ATOM 891 O O . GLU A 1 115 ? 13.862 -4.354 -18.080 1.00 75.81 115 GLU A O 1
ATOM 896 N N . LEU A 1 116 ? 12.424 -2.630 -18.080 1.00 81.31 116 LEU A N 1
ATOM 897 C CA . LEU A 1 116 ? 11.895 -2.899 -16.750 1.00 81.31 116 LEU A CA 1
ATOM 898 C C . LEU A 1 116 ? 10.792 -3.970 -16.797 1.00 81.31 116 LEU A C 1
ATOM 900 O O . L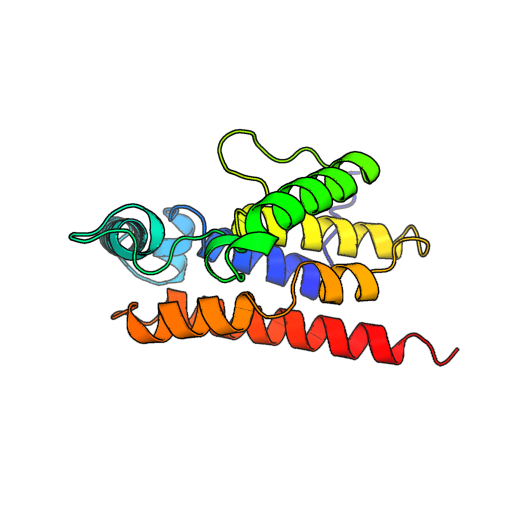EU A 1 116 ? 9.660 -3.712 -17.208 1.00 81.31 116 LEU A O 1
ATOM 904 N N . ASP A 1 117 ? 11.116 -5.172 -16.321 1.00 88.38 117 ASP A N 1
ATOM 905 C CA . ASP A 1 117 ? 10.168 -6.284 -16.207 1.00 88.38 117 ASP A CA 1
ATOM 906 C C . ASP A 1 117 ? 9.208 -6.080 -15.018 1.00 88.38 117 ASP A C 1
ATOM 908 O O . ASP A 1 117 ? 9.446 -6.515 -13.885 1.00 88.38 117 ASP A O 1
ATOM 912 N N . ILE A 1 118 ? 8.105 -5.378 -15.295 1.00 89.75 118 ILE A N 1
ATOM 913 C CA . ILE A 1 118 ? 7.023 -5.120 -14.337 1.00 89.75 118 ILE A CA 1
ATOM 914 C C . ILE 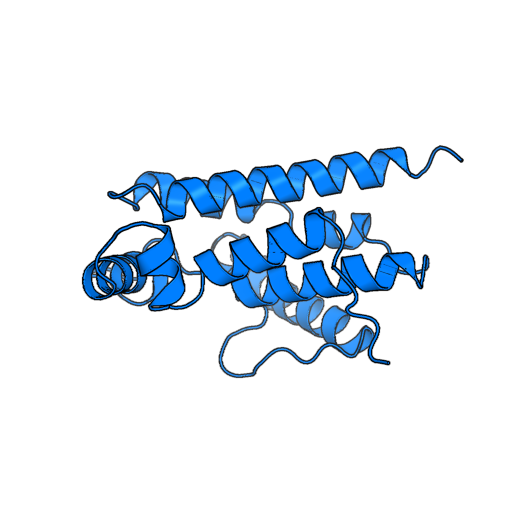A 1 118 ? 6.395 -6.420 -13.825 1.00 89.75 118 ILE A C 1
ATOM 916 O O . ILE A 1 118 ? 6.001 -6.466 -12.660 1.00 89.75 118 ILE A O 1
ATOM 920 N N . ASP A 1 119 ? 6.297 -7.469 -14.646 1.00 89.75 119 ASP A N 1
ATOM 921 C CA . ASP A 1 119 ? 5.675 -8.722 -14.213 1.00 89.75 119 ASP A CA 1
ATOM 922 C C . ASP A 1 119 ? 6.514 -9.410 -13.140 1.00 89.75 119 ASP A C 1
ATOM 924 O O . ASP A 1 119 ? 6.021 -9.693 -12.047 1.00 89.75 119 ASP A O 1
ATOM 928 N N . SER A 1 120 ? 7.815 -9.567 -13.398 1.00 90.75 120 SER A N 1
ATOM 929 C CA . SER A 1 120 ? 8.749 -10.116 -12.414 1.00 90.75 120 SER A CA 1
ATOM 930 C C . SER A 1 120 ? 8.728 -9.324 -11.106 1.00 90.75 120 SER A C 1
ATOM 932 O O . SER A 1 120 ? 8.783 -9.908 -10.020 1.00 90.75 120 SER A O 1
ATOM 934 N N . LEU A 1 121 ? 8.613 -7.996 -11.183 1.00 92.50 121 LEU A N 1
ATOM 935 C CA . LEU A 1 121 ? 8.534 -7.131 -10.009 1.00 92.50 121 LEU A CA 1
ATOM 936 C C . LEU A 1 121 ? 7.238 -7.356 -9.217 1.00 92.50 121 LEU A C 1
ATOM 938 O O . LEU A 1 121 ? 7.280 -7.502 -7.991 1.00 92.50 121 LEU A O 1
ATOM 942 N N . LEU A 1 122 ? 6.098 -7.417 -9.904 1.00 94.56 122 LEU A N 1
ATOM 943 C CA . LEU A 1 122 ? 4.791 -7.682 -9.306 1.00 94.56 122 LEU A CA 1
ATOM 944 C C . LEU A 1 122 ? 4.750 -9.065 -8.637 1.00 94.56 122 LEU A C 1
ATOM 946 O O . LEU A 1 122 ? 4.379 -9.171 -7.465 1.00 94.56 122 LEU A O 1
ATOM 950 N N . GLN A 1 123 ? 5.227 -10.100 -9.328 1.00 92.50 123 GLN A N 1
ATOM 951 C CA . GLN A 1 123 ? 5.287 -11.470 -8.817 1.00 92.50 123 GLN A CA 1
ATOM 952 C C . GLN A 1 123 ? 6.206 -11.607 -7.604 1.00 92.50 123 GLN A C 1
ATOM 954 O O . GLN A 1 123 ? 5.914 -12.378 -6.687 1.00 92.50 123 GLN A O 1
ATOM 959 N N . ARG A 1 124 ? 7.327 -10.879 -7.594 1.00 93.06 124 ARG A N 1
ATOM 960 C CA . ARG A 1 124 ? 8.328 -10.977 -6.529 1.00 93.06 124 ARG A CA 1
ATOM 961 C C . ARG A 1 124 ? 7.957 -10.177 -5.287 1.00 93.06 124 ARG A C 1
ATOM 963 O O . ARG A 1 124 ? 8.148 -10.678 -4.182 1.00 93.06 124 ARG A O 1
ATOM 970 N N . TYR A 1 125 ? 7.455 -8.953 -5.450 1.00 95.75 125 TYR A N 1
ATOM 971 C CA . TYR A 1 125 ? 7.299 -8.019 -4.329 1.00 95.75 125 TYR A CA 1
ATOM 972 C C . TYR 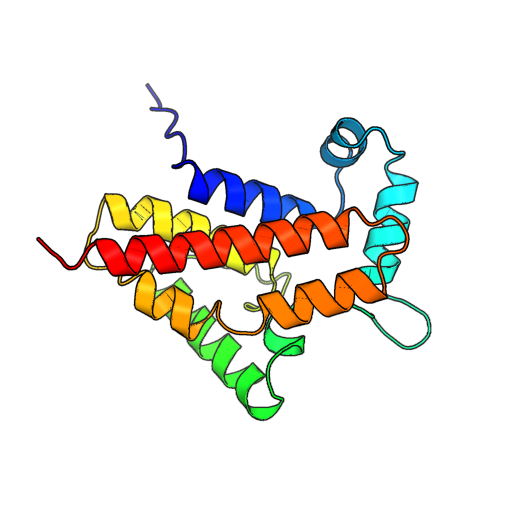A 1 125 ? 5.852 -7.696 -3.962 1.00 95.75 125 TYR A C 1
ATOM 974 O O . TYR A 1 125 ? 5.611 -7.200 -2.865 1.00 95.75 125 TYR A O 1
ATOM 982 N N . TYR A 1 126 ? 4.887 -7.981 -4.837 1.00 95.81 126 TYR A N 1
ATOM 983 C CA . TYR A 1 126 ? 3.472 -7.639 -4.636 1.00 95.81 126 TYR A CA 1
ATOM 984 C C . TYR A 1 126 ? 2.564 -8.862 -4.545 1.00 95.81 126 TYR A C 1
ATOM 986 O O . TYR A 1 126 ? 1.344 -8.729 -4.502 1.00 95.81 126 TYR A O 1
ATOM 994 N N . ARG A 1 127 ? 3.142 -10.063 -4.483 1.00 92.06 127 ARG A N 1
ATOM 995 C CA . ARG A 1 127 ? 2.387 -11.307 -4.391 1.00 92.06 127 ARG A CA 1
ATOM 996 C C . ARG A 1 127 ? 2.134 -11.708 -2.938 1.00 92.06 127 ARG A C 1
ATOM 998 O O . ARG A 1 127 ? 3.053 -11.764 -2.125 1.00 92.06 127 ARG A O 1
ATOM 1005 N N . GLY A 1 128 ? 0.888 -12.059 -2.627 1.00 91.00 128 GLY A N 1
ATOM 1006 C CA . GLY A 1 128 ? 0.489 -12.758 -1.402 1.00 91.00 128 GLY A CA 1
ATOM 1007 C C . GLY A 1 128 ? 0.275 -11.876 -0.170 1.00 91.00 128 GLY A C 1
ATOM 1008 O O . GLY A 1 128 ? -0.653 -12.126 0.604 1.00 91.00 128 GLY A O 1
ATOM 1009 N N . TRP A 1 129 ? 1.103 -10.847 0.041 1.00 96.38 129 TRP A N 1
ATOM 1010 C CA . TRP A 1 129 ? 0.878 -9.908 1.144 1.00 96.38 129 TRP A CA 1
ATOM 1011 C C . TRP A 1 129 ? -0.390 -9.054 0.979 1.00 96.38 129 TRP A C 1
ATOM 1013 O O . TRP A 1 129 ? -1.029 -8.820 2.007 1.00 96.38 129 TRP A O 1
ATOM 1023 N N . PRO A 1 130 ? -0.817 -8.613 -0.228 1.00 97.44 130 PRO A N 1
ATOM 1024 C CA . PRO A 1 130 ? -2.013 -7.778 -0.348 1.00 97.44 130 PRO A CA 1
ATOM 1025 C C . PRO A 1 130 ? -3.282 -8.500 0.107 1.00 97.44 130 PRO A C 1
ATOM 1027 O O . PRO A 1 130 ? -4.130 -7.896 0.757 1.00 97.44 130 PRO A O 1
ATOM 1030 N N . GLU A 1 131 ? -3.406 -9.800 -0.172 1.00 97.19 131 GLU A N 1
ATOM 1031 C CA . GLU A 1 131 ? -4.545 -10.610 0.263 1.00 97.19 131 GLU A CA 1
ATOM 1032 C C . GLU A 1 131 ? -4.597 -10.736 1.786 1.00 97.19 131 GLU A C 1
ATOM 1034 O O . GLU A 1 131 ? -5.655 -10.561 2.390 1.00 97.19 131 GLU A O 1
ATOM 1039 N N . ARG A 1 132 ? -3.450 -11.015 2.413 1.00 97.50 132 ARG A N 1
ATOM 1040 C CA . ARG A 1 132 ? -3.330 -11.131 3.873 1.00 97.50 132 ARG A CA 1
ATOM 1041 C C . ARG A 1 132 ? -3.547 -9.778 4.565 1.00 97.50 132 ARG A C 1
ATOM 1043 O O . ARG A 1 132 ? -4.196 -9.734 5.606 1.00 97.50 132 ARG A O 1
ATOM 1050 N N . PHE A 1 133 ? -3.062 -8.684 3.976 1.00 98.25 133 PHE A N 1
ATOM 1051 C CA . PHE A 1 133 ? -3.293 -7.323 4.463 1.00 98.25 133 PHE A CA 1
ATOM 1052 C C . PHE A 1 133 ? -4.772 -6.934 4.392 1.00 98.25 133 PHE A C 1
ATOM 1054 O O . PHE A 1 133 ? -5.332 -6.459 5.379 1.00 98.25 133 PHE A O 1
ATOM 1061 N N . ALA A 1 134 ? -5.423 -7.194 3.254 1.00 98.25 134 ALA A N 1
ATOM 1062 C CA . ALA A 1 134 ? -6.848 -6.936 3.081 1.00 98.25 134 ALA A CA 1
ATOM 1063 C C . ALA A 1 134 ? -7.703 -7.755 4.055 1.00 98.25 134 ALA A C 1
ATOM 1065 O O . ALA A 1 134 ? -8.607 -7.197 4.665 1.00 98.25 134 ALA A O 1
ATOM 1066 N N . ALA A 1 135 ? -7.382 -9.037 4.261 1.00 98.00 135 ALA A N 1
ATOM 1067 C CA . ALA A 1 135 ? -8.079 -9.877 5.236 1.00 98.00 135 ALA A CA 1
ATOM 1068 C C . ALA A 1 135 ? -7.932 -9.348 6.674 1.00 98.00 135 ALA A C 1
ATOM 1070 O O . ALA A 1 135 ? -8.906 -9.310 7.420 1.00 98.00 135 ALA A O 1
ATOM 1071 N N . ALA A 1 136 ? -6.736 -8.886 7.056 1.00 97.56 136 ALA A N 1
ATOM 1072 C CA . ALA A 1 136 ? -6.516 -8.308 8.380 1.00 97.56 136 ALA A CA 1
ATOM 1073 C C . ALA A 1 136 ? -7.317 -7.008 8.582 1.00 97.56 136 ALA A C 1
ATOM 1075 O O . ALA A 1 136 ? -7.859 -6.770 9.660 1.00 97.56 136 ALA A O 1
ATOM 1076 N N . LEU A 1 137 ? -7.425 -6.170 7.545 1.00 98.19 137 LEU A N 1
ATOM 1077 C CA . LEU A 1 137 ? -8.253 -4.964 7.593 1.00 98.19 137 LEU A CA 1
ATOM 1078 C C . LEU A 1 137 ? -9.748 -5.276 7.601 1.00 98.19 137 LEU A C 1
ATOM 1080 O O . LEU A 1 137 ? -10.477 -4.634 8.343 1.00 98.19 137 LEU A O 1
ATOM 1084 N N . GLU A 1 138 ? -10.204 -6.276 6.854 1.00 98.00 138 GLU A N 1
ATOM 1085 C CA . GLU A 1 138 ? -11.597 -6.735 6.900 1.00 98.00 138 GLU A CA 1
ATOM 1086 C C . GLU A 1 138 ? -12.004 -7.205 8.309 1.00 98.00 138 GLU A C 1
ATOM 1088 O O . GLU A 1 138 ? -13.128 -6.958 8.741 1.00 98.00 138 GLU A O 1
ATOM 1093 N N . GLU A 1 139 ? -11.084 -7.824 9.055 1.00 97.38 139 GLU A N 1
ATOM 1094 C CA . GLU A 1 139 ? -11.333 -8.271 10.431 1.00 97.38 139 GLU A CA 1
ATOM 1095 C C . GLU A 1 139 ? -11.354 -7.122 11.456 1.00 97.38 139 GLU A C 1
ATOM 1097 O O . GLU A 1 139 ? -12.094 -7.180 12.442 1.00 97.38 139 GLU A O 1
ATOM 1102 N N . HIS A 1 140 ? -10.531 -6.087 11.263 1.00 96.25 140 HIS A N 1
ATOM 1103 C CA . HIS A 1 140 ? -10.244 -5.095 12.308 1.00 96.25 140 HIS A CA 1
ATOM 1104 C C . HIS A 1 140 ? -10.744 -3.671 12.018 1.00 96.25 140 HIS A C 1
ATOM 1106 O O . HIS A 1 140 ? -10.825 -2.852 12.940 1.00 96.25 140 HIS A O 1
ATOM 1112 N N . ASP A 1 141 ? -11.098 -3.348 10.775 1.00 96.38 141 ASP A N 1
ATOM 1113 C CA . ASP A 1 141 ? -11.635 -2.041 10.402 1.00 96.38 141 ASP A CA 1
ATOM 1114 C C . ASP A 1 141 ? -13.159 -1.981 10.569 1.00 96.38 141 ASP A C 1
ATOM 1116 O O . ASP A 1 141 ? -13.936 -2.207 9.644 1.00 96.38 141 ASP A O 1
ATOM 1120 N N . GLU A 1 142 ? -13.591 -1.598 11.768 1.00 92.38 142 GLU A N 1
ATOM 1121 C CA . GLU A 1 142 ? -15.008 -1.440 12.126 1.00 92.38 142 GLU A CA 1
ATOM 1122 C C . GLU A 1 142 ? -15.774 -0.428 11.253 1.00 92.38 142 GLU A C 1
ATOM 1124 O O . GLU A 1 142 ? -17.000 -0.497 11.168 1.00 92.38 142 GLU A O 1
ATOM 1129 N N . VAL A 1 143 ? -15.078 0.541 10.646 1.00 91.69 143 VAL A N 1
ATOM 1130 C CA . VAL A 1 143 ? -15.696 1.599 9.826 1.00 91.69 143 VAL A CA 1
ATOM 1131 C C . VAL A 1 143 ? -15.696 1.225 8.341 1.00 91.69 143 VAL A C 1
ATOM 1133 O O . VAL A 1 143 ? -16.507 1.744 7.575 1.00 91.69 143 VAL A O 1
ATOM 1136 N N . GLY A 1 144 ? -14.827 0.296 7.939 1.00 95.31 144 GLY A N 1
ATOM 1137 C CA . GLY A 1 144 ? -14.774 -0.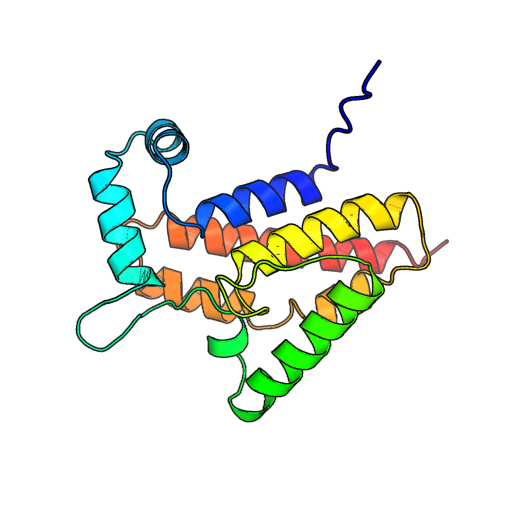307 6.608 1.00 95.31 144 GLY A CA 1
ATOM 1138 C C . GLY A 1 144 ? -14.076 0.528 5.531 1.00 95.31 144 GLY A C 1
ATOM 1139 O O . GLY A 1 144 ? -13.970 0.071 4.393 1.00 95.31 144 GLY A O 1
ATOM 1140 N N . PHE A 1 145 ? -13.593 1.734 5.846 1.00 96.31 145 PHE A N 1
ATOM 1141 C CA . PHE A 1 145 ? -12.879 2.580 4.884 1.00 96.31 145 PHE A CA 1
ATOM 1142 C C . PHE A 1 145 ? -11.542 1.962 4.442 1.00 96.31 145 PHE A C 1
ATOM 1144 O O . PHE A 1 145 ? -11.289 1.819 3.246 1.00 96.31 145 PHE A O 1
ATOM 1151 N N . TYR A 1 146 ? -10.694 1.575 5.394 1.00 98.06 146 TYR A N 1
ATOM 1152 C CA . TYR A 1 146 ? -9.397 0.970 5.109 1.00 98.06 146 TYR A CA 1
ATOM 1153 C C . TYR A 1 146 ? -9.556 -0.440 4.535 1.00 98.06 146 TYR A C 1
ATOM 1155 O O . TYR A 1 146 ? -8.801 -0.813 3.640 1.00 98.06 146 TYR A O 1
ATOM 1163 N N . ALA A 1 147 ? -10.566 -1.198 4.975 1.00 98.25 147 ALA A N 1
ATOM 1164 C CA . ALA A 1 147 ? -10.910 -2.482 4.363 1.00 98.25 147 ALA A CA 1
ATOM 1165 C C . ALA A 1 147 ? -11.295 -2.320 2.881 1.00 98.25 147 ALA A C 1
ATOM 1167 O O . ALA A 1 147 ? -10.803 -3.063 2.029 1.00 98.25 147 ALA A O 1
ATOM 1168 N N . ALA A 1 148 ? -12.105 -1.309 2.546 1.00 98.00 148 ALA A N 1
ATOM 1169 C CA . ALA A 1 148 ? -12.448 -0.998 1.160 1.00 98.00 148 ALA A CA 1
ATOM 1170 C C . ALA A 1 148 ? -11.215 -0.581 0.341 1.00 98.00 148 ALA A C 1
ATOM 1172 O O . ALA A 1 148 ? -11.020 -1.089 -0.765 1.00 98.00 148 ALA A O 1
ATOM 1173 N N . ALA A 1 149 ? -10.345 0.271 0.895 1.00 98.06 149 ALA A N 1
ATOM 1174 C CA . ALA A 1 149 ? -9.092 0.656 0.245 1.00 98.06 149 ALA A CA 1
ATOM 1175 C C . ALA A 1 149 ? -8.176 -0.558 -0.006 1.00 98.06 149 ALA A C 1
ATOM 1177 O O . ALA A 1 149 ? -7.572 -0.677 -1.070 1.00 98.06 149 ALA A O 1
ATOM 1178 N N . ALA A 1 150 ? -8.086 -1.500 0.938 1.00 98.38 150 ALA A N 1
ATOM 1179 C CA . ALA A 1 150 ? -7.260 -2.699 0.783 1.00 98.38 150 ALA A CA 1
ATOM 1180 C C . ALA A 1 150 ? -7.844 -3.693 -0.230 1.00 98.38 150 ALA A C 1
ATOM 1182 O O . ALA A 1 150 ? -7.097 -4.328 -0.980 1.00 98.38 150 ALA A O 1
ATOM 1183 N N . ALA A 1 151 ? -9.172 -3.789 -0.312 1.00 98.06 151 ALA A N 1
ATOM 1184 C CA . ALA A 1 151 ? -9.836 -4.530 -1.375 1.00 98.06 151 ALA A CA 1
ATOM 1185 C C . ALA A 1 151 ? -9.530 -3.921 -2.754 1.00 98.06 151 ALA A C 1
ATOM 1187 O O . ALA A 1 151 ? -9.176 -4.652 -3.679 1.00 98.06 151 ALA A O 1
ATOM 1188 N N . GLU A 1 152 ? -9.591 -2.593 -2.887 1.00 97.81 152 GLU A N 1
ATOM 1189 C CA . GLU A 1 152 ? -9.237 -1.906 -4.132 1.00 97.81 152 GLU A CA 1
ATOM 1190 C C . GLU A 1 152 ? -7.755 -2.087 -4.492 1.00 97.81 152 GLU A C 1
ATOM 1192 O O . GLU A 1 152 ? -7.429 -2.332 -5.657 1.00 97.81 152 GLU A O 1
ATOM 1197 N N . LEU A 1 153 ? -6.855 -2.049 -3.506 1.00 98.12 153 LEU A N 1
ATOM 1198 C CA . LEU A 1 153 ? -5.438 -2.353 -3.701 1.00 98.12 153 LEU A CA 1
ATOM 1199 C C . LEU A 1 153 ? -5.236 -3.749 -4.297 1.00 98.12 153 LEU A C 1
ATOM 1201 O O . LEU A 1 153 ? -4.548 -3.892 -5.311 1.00 98.12 153 LEU A O 1
ATOM 1205 N N . LYS A 1 154 ? -5.863 -4.768 -3.703 1.00 95.81 154 LYS A N 1
ATOM 1206 C CA . LYS A 1 154 ? -5.791 -6.148 -4.194 1.00 95.81 154 LYS A CA 1
ATOM 1207 C C . LYS A 1 154 ? -6.242 -6.241 -5.654 1.00 95.81 154 LYS A C 1
ATOM 1209 O O . LYS A 1 154 ? -5.537 -6.821 -6.478 1.00 95.81 154 LYS A O 1
ATOM 1214 N N . GLU A 1 155 ? -7.371 -5.624 -6.001 1.00 95.50 155 GLU A N 1
ATOM 1215 C CA . GLU A 1 155 ? -7.877 -5.675 -7.378 1.00 95.50 155 GLU A CA 1
ATOM 1216 C C . GLU A 1 155 ? -7.037 -4.870 -8.373 1.00 95.50 155 GLU A C 1
ATOM 1218 O O . GLU A 1 155 ? -6.879 -5.276 -9.531 1.00 95.50 155 GLU A O 1
ATOM 1223 N N . THR A 1 156 ? -6.445 -3.764 -7.927 1.00 95.62 156 THR A N 1
ATOM 1224 C CA . THR A 1 156 ? -5.507 -2.968 -8.728 1.00 95.62 156 THR A CA 1
ATOM 1225 C C . THR A 1 156 ? -4.277 -3.801 -9.084 1.00 95.62 156 THR A C 1
ATOM 1227 O O . THR A 1 156 ? -3.919 -3.909 -10.259 1.00 95.62 156 THR A O 1
ATOM 1230 N N . LEU A 1 157 ? -3.673 -4.472 -8.097 1.00 95.25 157 LEU A N 1
ATOM 1231 C CA . LEU A 1 157 ? -2.514 -5.341 -8.308 1.00 95.25 157 LEU A CA 1
ATOM 1232 C C . LEU A 1 157 ? -2.854 -6.562 -9.173 1.00 95.25 157 LEU A C 1
ATOM 1234 O O . LEU A 1 157 ? -2.084 -6.907 -10.072 1.00 95.25 157 LEU A O 1
ATOM 1238 N N . ALA A 1 158 ? -4.021 -7.181 -8.977 1.00 92.06 158 ALA A N 1
ATOM 1239 C CA . ALA A 1 158 ? -4.478 -8.290 -9.814 1.00 92.06 158 ALA A CA 1
ATOM 1240 C C . ALA A 1 158 ? -4.708 -7.859 -11.275 1.00 92.06 158 ALA A C 1
ATOM 1242 O O . ALA A 1 158 ? -4.440 -8.615 -12.209 1.00 92.06 158 ALA A O 1
ATOM 1243 N N . THR A 1 159 ? -5.200 -6.637 -11.493 1.00 92.19 159 THR A N 1
ATOM 1244 C CA . THR A 1 159 ? -5.374 -6.070 -12.838 1.00 92.19 159 THR A CA 1
ATOM 1245 C C . THR A 1 159 ? -4.037 -5.811 -13.519 1.00 92.19 159 THR A C 1
ATOM 1247 O O . THR A 1 159 ? -3.904 -6.110 -14.706 1.00 92.19 159 THR A O 1
ATOM 1250 N N . LEU A 1 160 ? -3.048 -5.311 -12.776 1.00 91.38 160 LEU A N 1
ATOM 1251 C CA . LEU A 1 160 ? -1.696 -5.101 -13.288 1.00 91.38 160 LEU A CA 1
ATOM 1252 C C . LEU A 1 160 ? -1.055 -6.413 -13.757 1.00 91.38 160 LEU A C 1
ATOM 1254 O O . LEU A 1 160 ? -0.603 -6.467 -14.896 1.00 91.38 160 LEU A O 1
ATOM 1258 N N . HIS A 1 161 ? -1.139 -7.485 -12.962 1.00 87.62 161 HIS A N 1
ATOM 1259 C CA . HIS A 1 161 ? -0.655 -8.816 -13.359 1.00 87.62 161 HIS A CA 1
ATOM 1260 C C . HIS A 1 161 ? -1.287 -9.302 -14.678 1.00 87.62 161 HIS A C 1
ATOM 1262 O O . HIS A 1 161 ? -0.591 -9.688 -15.610 1.00 87.62 161 HIS A O 1
ATOM 1268 N N . ARG A 1 162 ? -2.620 -9.200 -14.818 1.00 85.25 162 ARG A N 1
ATOM 1269 C CA . ARG A 1 162 ? -3.325 -9.647 -16.039 1.00 85.25 162 ARG A CA 1
ATOM 1270 C C . ARG A 1 162 ? -2.963 -8.855 -17.297 1.00 85.25 162 ARG A C 1
ATOM 1272 O O . ARG A 1 162 ? -3.176 -9.350 -18.403 1.00 85.25 162 ARG A O 1
ATOM 1279 N N . HIS A 1 163 ? -2.548 -7.598 -17.154 1.00 79.44 163 HIS A N 1
ATOM 1280 C CA . HIS A 1 163 ? -2.130 -6.779 -18.292 1.00 79.44 163 HIS A CA 1
ATOM 1281 C C . HIS A 1 163 ? -0.693 -7.076 -18.707 1.00 79.44 163 HIS A C 1
ATOM 1283 O O . HIS A 1 163 ? -0.422 -7.055 -19.906 1.00 79.44 163 HIS A O 1
ATOM 1289 N N . SER A 1 164 ? 0.179 -7.413 -17.756 1.00 70.12 164 SER A N 1
ATOM 1290 C CA . SER A 1 164 ? 1.531 -7.882 -18.053 1.00 70.12 164 SER A CA 1
ATOM 1291 C C . SER A 1 164 ? 1.517 -9.187 -18.859 1.00 70.12 164 SER A C 1
ATOM 1293 O O . SER A 1 164 ? 2.180 -9.266 -19.890 1.00 70.12 164 SER A O 1
ATOM 1295 N N . ASP A 1 165 ? 0.657 -10.147 -18.495 1.00 62.88 165 ASP A N 1
ATOM 1296 C CA . ASP A 1 165 ? 0.523 -11.432 -19.208 1.00 62.88 165 ASP A CA 1
ATOM 1297 C C . ASP A 1 165 ? 0.109 -11.286 -20.685 1.00 62.88 165 ASP A C 1
ATOM 1299 O O . ASP A 1 165 ? 0.470 -12.101 -21.530 1.00 62.88 165 ASP A O 1
ATOM 1303 N N . LYS A 1 166 ? -0.669 -10.248 -21.022 1.00 61.00 166 LYS A N 1
ATOM 1304 C CA . LYS A 1 166 ? -1.184 -10.028 -22.387 1.00 61.00 166 LYS A CA 1
ATOM 1305 C C . LYS A 1 166 ? -0.212 -9.276 -23.300 1.00 61.00 166 LYS A C 1
ATOM 1307 O O . LYS A 1 166 ? -0.473 -9.184 -24.496 1.00 61.00 166 LYS A O 1
ATOM 1312 N N . GLY A 1 167 ? 0.870 -8.719 -22.756 1.00 54.12 167 GLY A N 1
ATOM 1313 C CA . GLY A 1 167 ? 1.873 -7.959 -23.508 1.00 54.12 167 GLY A CA 1
ATOM 1314 C C . GLY A 1 167 ? 2.922 -8.813 -24.231 1.00 54.12 167 GLY A C 1
ATOM 1315 O O . GLY A 1 167 ? 3.728 -8.255 -24.967 1.00 54.12 167 GLY A O 1
ATOM 1316 N N . LEU A 1 168 ? 2.916 -10.138 -24.041 1.00 44.00 168 LEU A N 1
ATOM 1317 C CA . LEU A 1 168 ? 3.916 -11.074 -24.578 1.00 44.00 168 LEU A CA 1
ATOM 1318 C C . LEU A 1 168 ? 3.536 -11.727 -25.928 1.00 44.00 168 LEU A C 1
ATOM 1320 O O . LEU A 1 168 ? 4.308 -12.529 -26.444 1.00 44.00 168 LEU A O 1
ATOM 1324 N N . ASP A 1 169 ? 2.390 -11.368 -26.520 1.00 37.59 169 ASP A N 1
ATOM 1325 C CA . ASP A 1 169 ? 1.878 -11.938 -27.786 1.00 37.59 169 ASP A CA 1
ATOM 1326 C C . ASP A 1 169 ? 2.110 -11.036 -29.029 1.00 37.59 169 ASP A C 1
ATOM 1328 O O . ASP A 1 169 ? 1.299 -11.023 -29.966 1.00 37.59 169 ASP A O 1
ATOM 1332 N N . HIS A 1 170 ? 3.203 -10.264 -29.076 1.00 35.12 170 HIS A N 1
ATOM 1333 C CA . HIS A 1 170 ? 3.571 -9.447 -30.249 1.00 35.12 170 HIS A CA 1
ATOM 1334 C C . HIS A 1 170 ? 4.983 -9.714 -30.768 1.00 35.12 170 HIS A C 1
ATOM 1336 O O . HIS A 1 170 ? 5.943 -9.616 -29.975 1.00 35.12 170 HIS A O 1
#

Foldseek 3Di:
DPDPPDFPPLLVLLLVLLQLLPQDDPVNCVVVVHDSVVSNVLNCQQANDDDVGHQQHQFLLVQDDVVCSVVLLVVLVVVCVVVVHDDDPPDGSRRNSNVSNSLSVLSRVCVVPVPDLSLCVLVRRVPRSLVSSLVSCVVRVPPCSNNVSSVSVVVSSVVSNVVSVVVPPD

InterPro domains:
  IPR020945 DMSO/Nitrate reductase chaperone [PF02613] (26-133)
  IPR036411 TorD-like superfamily [SSF89155] (16-157)
  IPR050289 TorD/DmsD family chaperones [PTHR34227] (26-161)

Radius of gyration: 16.5 Å; Cα contacts (8 Å, |Δi|>4): 169; chains: 1; bounding box: 36×41×54 Å

Solvent-accessible surface area (backbone atoms only — not comparable to full-atom values): 9634 Å² total; per-residue (Å²): 132,84,78,80,80,72,64,54,75,66,30,47,50,31,45,54,52,18,58,69,71,42,82,75,46,68,65,57,20,58,75,70,74,49,58,47,69,59,53,39,54,52,46,36,40,36,46,66,51,39,96,90,52,46,73,42,54,61,32,46,46,78,50,44,59,83,84,46,30,66,56,49,38,51,55,51,45,48,54,32,52,76,70,72,48,82,78,66,85,91,50,65,70,38,27,43,36,62,42,31,43,50,52,22,49,50,61,57,46,33,76,82,40,82,86,56,60,60,54,63,48,43,63,71,76,61,53,67,26,44,62,49,48,22,52,41,24,61,76,67,38,91,85,41,62,66,20,51,51,30,48,51,49,41,53,52,54,54,50,50,52,60,52,50,68,65,68,75,84,121

Sequence (170 aa):
MEATMHPPGNSRQLLNLAGCFDYPSAELARQLNVQLEQLENIHVRLFINDRGGTKTPPYAGCYLDRDDRRQFMIDFSGICCEQGIVISSGHPPDHIPAMLETLALLLAEAKESPELDIDSLLQRYYRGWPERFAAALEEHDEVGFYAAAAAELKETLATLHRHSDKGLDH

Secondary structure (DSSP, 8-state):
-----PPPHHHHHHHHHHHHHSSPPHHHHHHHTS-HHHHHHHHIIIII--TTS-SS-SBGGGSS-TTHHHHHHHHHHHHHHHTT----TTS-TTBHHHHHHHHHHHHHHTTT-TTS-HHHHHHHHSSSHHHHHHHHHHHH-TTSHHHHHHHHHHHHHHHHHHHHHGGG--